Protein AF-A0A6A3DF88-F1 (afdb_monomer_lite)

Sequence (70 aa):
MNAPPPLVAAARACHLALTTPSAETAHIPHQTVGDKRTLLFFDGGSRGNPGPGGAGTVIVHLGGATLTPR

pLDDT: mean 78.06, std 14.99, range [51.5, 97.44]

InterPro domains:
  IPR002156 Ribonuclease H domain [PS50879] (34-70)
  IPR012337 Ribonuclease H-like superfamily [SSF53098] (37-65)
  IPR036397 Ribonuclease H superfamily [G3DSA:3.30.420.10] (30-68)

Secondary structure (DSSP, 8-state):
-PPPHHHHHHHHHHHHHHHS--TTTTTS-EEE----EEEEEEEEEESSTT--EEEEEEEEEE---EEE--

Radius of gyration: 23.97 Å; chains: 1; bounding box: 59×14×57 Å

Foldseek 3Di:
DDDPPVVVVVVVVVVCVVP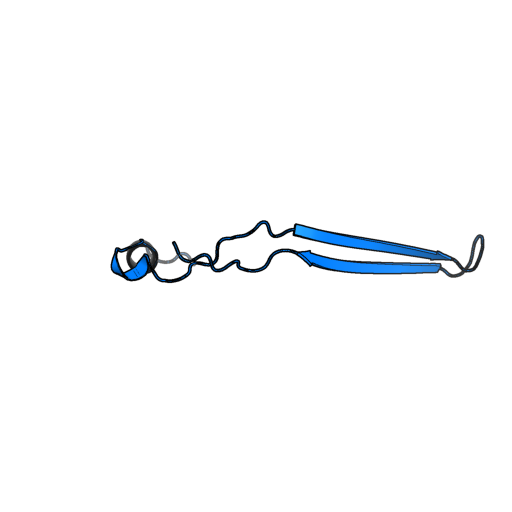PDDPVCLQPFDFDQDPFDKDKDKDKDAPDPHHDIDIDMDIDTDDDGDRDGD

Organism: NCBI:txid53985

Structure (mmCIF, N/CA/C/O backbone):
data_AF-A0A6A3DF88-F1
#
_entry.id   AF-A0A6A3DF88-F1
#
loop_
_atom_site.group_PDB
_atom_site.id
_atom_site.type_symbol
_atom_site.label_atom_id
_atom_site.label_alt_id
_atom_site.label_comp_id
_atom_site.label_asym_id
_atom_site.label_entity_id
_atom_site.label_seq_id
_atom_site.pdbx_PDB_ins_code
_atom_site.Cartn_x
_atom_site.Cartn_y
_atom_site.Cartn_z
_atom_site.occupancy
_atom_site.B_iso_or_equiv
_atom_site.auth_seq_id
_atom_site.auth_comp_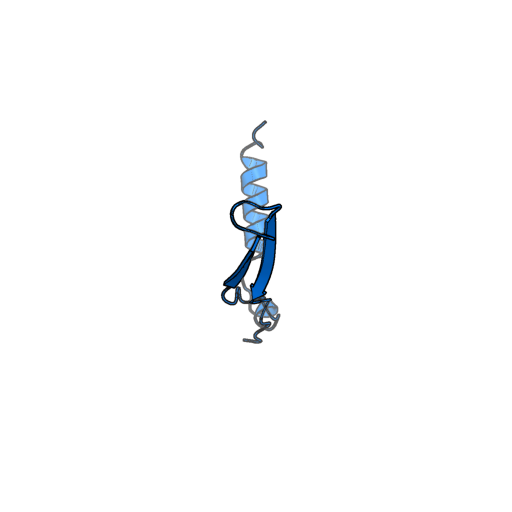id
_atom_site.auth_asym_id
_atom_site.auth_atom_id
_atom_site.pdbx_PDB_model_num
ATOM 1 N N . MET A 1 1 ? -29.610 6.622 -3.172 1.00 52.12 1 MET A N 1
ATOM 2 C CA . MET A 1 1 ? -30.895 6.625 -2.437 1.00 52.12 1 MET A CA 1
ATOM 3 C C . MET A 1 1 ? -30.546 6.799 -0.965 1.00 52.12 1 MET A C 1
ATOM 5 O O . MET A 1 1 ? -29.808 5.967 -0.454 1.00 52.12 1 MET A O 1
ATOM 9 N N . ASN A 1 2 ? -30.929 7.908 -0.325 1.00 64.25 2 ASN A N 1
ATOM 10 C CA . ASN A 1 2 ? -30.558 8.160 1.074 1.00 64.25 2 ASN A CA 1
ATOM 11 C C . ASN A 1 2 ? -31.421 7.304 2.006 1.00 64.25 2 ASN A C 1
ATOM 13 O O . ASN A 1 2 ? -32.622 7.172 1.776 1.00 64.25 2 ASN A O 1
ATOM 17 N N . ALA A 1 3 ? -30.812 6.724 3.042 1.00 66.19 3 ALA A N 1
ATOM 18 C CA . ALA A 1 3 ? -31.551 5.962 4.039 1.00 66.19 3 ALA A CA 1
ATOM 19 C C . ALA A 1 3 ? -32.541 6.883 4.783 1.00 66.19 3 ALA A C 1
ATOM 21 O O . ALA A 1 3 ? -32.189 8.028 5.088 1.00 66.19 3 ALA A O 1
ATOM 22 N N . PRO A 1 4 ? -33.766 6.419 5.083 1.00 70.06 4 PRO A N 1
ATOM 23 C CA . PRO A 1 4 ? -34.744 7.208 5.816 1.00 70.06 4 PRO A CA 1
ATOM 24 C C . PRO A 1 4 ? -34.211 7.595 7.211 1.00 70.06 4 PRO A C 1
ATOM 26 O O . PRO A 1 4 ? -33.513 6.796 7.845 1.00 70.06 4 PRO A O 1
ATOM 29 N N . PRO A 1 5 ? -34.548 8.795 7.721 1.00 81.31 5 PRO A N 1
ATOM 30 C CA . PRO A 1 5 ? -33.979 9.340 8.959 1.00 81.31 5 PRO A CA 1
ATOM 31 C C . PRO A 1 5 ? -34.000 8.403 10.185 1.00 81.31 5 PRO A C 1
ATOM 33 O O . PRO A 1 5 ? -32.998 8.368 10.901 1.00 81.31 5 PRO A O 1
ATOM 36 N N . PRO A 1 6 ? -35.051 7.589 10.426 1.00 84.62 6 PRO A N 1
ATOM 37 C CA . PRO A 1 6 ? -35.077 6.658 11.557 1.00 84.62 6 PRO A CA 1
ATOM 38 C C . PRO A 1 6 ? -34.021 5.554 11.459 1.00 84.62 6 PRO A C 1
ATOM 40 O O . PRO A 1 6 ? -33.447 5.169 12.474 1.00 84.62 6 PRO A O 1
ATOM 43 N N . LEU A 1 7 ? -33.716 5.077 10.246 1.00 80.88 7 LEU A N 1
ATOM 44 C CA . LEU A 1 7 ? -32.665 4.076 10.043 1.00 80.88 7 LEU A CA 1
ATOM 45 C C . LEU A 1 7 ? -31.282 4.669 10.319 1.00 80.88 7 LEU A C 1
ATOM 47 O O . LEU A 1 7 ? -30.438 4.007 10.915 1.00 80.88 7 LEU A O 1
ATOM 51 N N . VAL A 1 8 ? -31.062 5.935 9.953 1.00 80.38 8 VAL A N 1
ATOM 52 C CA . VAL A 1 8 ? -29.815 6.651 10.264 1.00 80.38 8 VAL A CA 1
ATOM 53 C C . VAL A 1 8 ? -29.673 6.881 11.771 1.00 80.38 8 VAL A C 1
ATOM 55 O O . VAL A 1 8 ? -28.586 6.704 12.320 1.00 80.38 8 VAL A O 1
ATOM 58 N N . ALA A 1 9 ? -30.761 7.246 12.453 1.00 84.12 9 ALA A N 1
ATOM 59 C CA . ALA A 1 9 ? -30.769 7.431 13.902 1.00 84.12 9 ALA A CA 1
ATOM 60 C C . ALA A 1 9 ? -30.511 6.111 14.649 1.00 84.12 9 ALA A C 1
ATOM 62 O O . ALA A 1 9 ? -29.663 6.073 15.540 1.00 84.12 9 ALA A O 1
ATOM 63 N N . ALA A 1 10 ? -31.165 5.020 14.238 1.00 84.44 10 ALA A N 1
ATOM 64 C CA . ALA A 1 10 ? -30.941 3.688 14.795 1.00 84.44 10 ALA A CA 1
ATOM 65 C C . ALA A 1 10 ? -29.498 3.215 14.569 1.00 84.44 10 ALA A C 1
ATOM 67 O O . ALA A 1 10 ? -28.840 2.779 15.510 1.00 84.44 10 ALA A O 1
ATOM 68 N N . ALA A 1 11 ? -28.961 3.390 13.356 1.00 79.75 11 ALA A N 1
ATOM 69 C CA . ALA A 1 11 ? -27.571 3.059 13.053 1.00 79.75 11 ALA A CA 1
ATOM 70 C C . ALA A 1 11 ? -26.584 3.837 13.938 1.00 79.75 11 ALA A C 1
ATOM 72 O O . ALA A 1 11 ? -25.622 3.257 14.440 1.00 79.75 11 ALA A O 1
ATOM 73 N N . ARG A 1 12 ? -26.836 5.130 14.191 1.00 81.75 12 ARG A N 1
ATOM 74 C CA . ARG A 1 12 ? -26.023 5.934 15.119 1.00 81.75 12 ARG A CA 1
ATOM 75 C C . ARG A 1 12 ? -26.131 5.439 16.558 1.00 81.75 12 ARG A C 1
ATOM 77 O O . ARG A 1 12 ? -25.105 5.339 17.220 1.00 81.75 12 ARG A O 1
ATOM 84 N N . ALA A 1 13 ? -27.331 5.109 17.033 1.00 84.00 13 ALA A N 1
ATOM 85 C CA . ALA A 1 13 ? -27.531 4.592 18.385 1.00 84.00 13 ALA A CA 1
ATOM 86 C C . ALA A 1 13 ? -26.810 3.251 18.591 1.00 84.00 13 ALA A C 1
ATOM 88 O O . ALA A 1 13 ? -26.092 3.091 19.574 1.00 84.00 13 ALA A O 1
ATOM 89 N N . CYS A 1 14 ? -26.916 2.325 17.632 1.00 82.31 14 CYS A N 1
ATOM 90 C CA . CYS A 1 14 ? -26.169 1.069 17.653 1.00 82.31 14 CYS A CA 1
ATOM 91 C C . CYS A 1 14 ? -24.658 1.309 17.606 1.00 82.31 14 CYS A C 1
ATOM 93 O O . CYS A 1 14 ? -23.923 0.704 18.376 1.00 82.31 14 CYS A O 1
ATOM 95 N N . HIS A 1 15 ? -24.185 2.214 16.744 1.00 77.12 15 HIS A N 1
ATOM 96 C CA . HIS A 1 15 ? -22.764 2.544 16.669 1.00 77.12 15 HIS A CA 1
ATOM 97 C C . HIS A 1 15 ? -22.241 3.094 17.997 1.00 77.12 15 HIS A C 1
ATOM 99 O O . HIS A 1 15 ? -21.197 2.654 18.464 1.00 77.12 15 HIS A O 1
ATOM 105 N N . LEU A 1 16 ? -22.982 3.997 18.641 1.00 80.06 16 LEU A N 1
ATOM 106 C CA . LEU A 1 16 ? -22.620 4.523 19.953 1.00 80.06 16 LEU A CA 1
ATOM 107 C C . LEU A 1 16 ? -22.643 3.422 21.012 1.00 80.06 16 LEU A C 1
ATOM 109 O O . LEU A 1 16 ? -21.663 3.271 21.726 1.00 80.06 16 LEU A O 1
ATOM 113 N N . ALA A 1 17 ? -23.693 2.606 21.084 1.00 80.06 17 ALA A N 1
ATOM 114 C CA . ALA A 1 17 ? -23.776 1.512 22.053 1.00 80.06 17 ALA A CA 1
ATOM 115 C C . ALA A 1 17 ? -22.631 0.493 21.902 1.00 80.06 17 ALA A C 1
ATOM 117 O O . ALA A 1 17 ? -22.143 -0.029 22.897 1.00 80.06 17 ALA A O 1
ATOM 118 N N . LEU A 1 18 ? -22.185 0.234 20.669 1.00 76.88 18 LEU A N 1
ATOM 119 C CA . LEU A 1 18 ? -21.115 -0.724 20.375 1.00 76.88 18 LEU A CA 1
ATOM 120 C C . LEU A 1 18 ? -19.70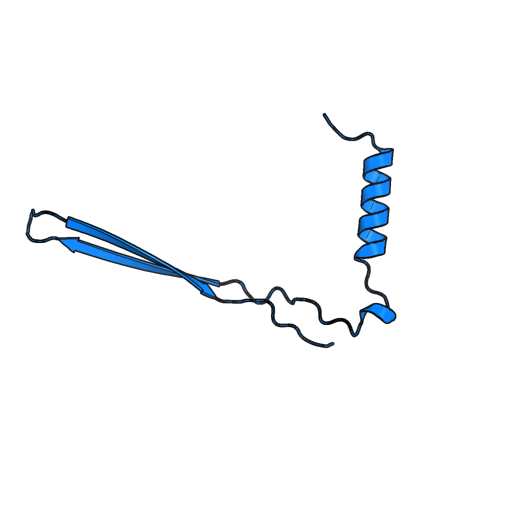1 -0.140 20.503 1.00 76.88 18 LEU A C 1
ATOM 122 O O . LEU A 1 18 ? -18.750 -0.903 20.638 1.00 76.88 18 LEU A O 1
ATOM 126 N N . THR A 1 19 ? -19.539 1.183 20.416 1.00 75.94 19 THR A N 1
ATOM 127 C CA . THR A 1 19 ? -18.215 1.837 20.444 1.00 75.94 19 THR A CA 1
ATOM 128 C C . THR A 1 19 ? -17.968 2.685 21.688 1.00 75.94 19 THR A C 1
ATOM 130 O O . THR A 1 19 ? -16.836 3.114 21.907 1.00 75.94 19 THR A O 1
ATOM 133 N N . THR A 1 20 ? -18.989 2.920 22.518 1.00 81.56 20 THR A N 1
ATOM 134 C CA . THR A 1 20 ? -18.829 3.654 23.776 1.00 81.56 20 THR A CA 1
ATOM 135 C C . THR A 1 20 ? -18.031 2.797 24.761 1.00 81.56 20 THR A C 1
ATOM 137 O O . THR A 1 20 ? -18.439 1.671 25.049 1.00 81.56 20 THR A O 1
ATOM 140 N N . PRO A 1 21 ? -16.917 3.311 25.309 1.00 76.25 21 PRO A N 1
ATOM 141 C CA . PRO A 1 21 ? -16.163 2.609 26.336 1.00 76.25 21 PRO A CA 1
ATOM 142 C C . PRO A 1 21 ? -17.018 2.387 27.589 1.00 76.25 21 PRO A C 1
ATOM 144 O O . PRO A 1 21 ? -17.643 3.311 28.105 1.00 76.25 21 PRO A O 1
ATOM 147 N N . SER A 1 22 ? -17.001 1.164 28.097 1.00 79.62 22 SER A N 1
ATOM 148 C CA . SER A 1 22 ? -17.566 0.737 29.380 1.00 79.62 22 SER A CA 1
ATOM 149 C C . SER A 1 22 ? -16.460 0.201 30.298 1.00 79.62 22 SER A C 1
ATOM 151 O O . SER A 1 22 ? -15.346 -0.082 29.838 1.00 79.62 22 SER A O 1
ATOM 153 N N . ALA A 1 23 ? -16.755 0.041 31.591 1.00 80.00 23 ALA A N 1
ATOM 154 C CA . ALA A 1 23 ? -15.814 -0.537 32.554 1.00 80.00 23 ALA A CA 1
ATOM 155 C C . ALA A 1 23 ? -15.396 -1.964 32.147 1.00 80.00 23 ALA A C 1
ATOM 157 O O . ALA A 1 23 ? -14.240 -2.360 32.293 1.00 80.00 23 ALA A O 1
ATOM 158 N N . GLU A 1 24 ? -16.322 -2.703 31.543 1.00 77.56 24 GLU A N 1
ATOM 159 C CA . GLU A 1 24 ? -16.152 -4.055 31.026 1.00 77.56 24 GLU A CA 1
ATOM 160 C C . GLU A 1 24 ? -15.293 -4.099 29.757 1.00 77.56 24 GLU A C 1
ATOM 162 O O . GLU A 1 24 ? -14.687 -5.117 29.460 1.00 77.56 24 GLU A O 1
ATOM 167 N N . THR A 1 25 ? -15.198 -3.008 28.999 1.00 65.94 25 THR A N 1
ATOM 168 C CA . THR A 1 25 ? -14.312 -2.935 27.822 1.00 65.94 25 THR A CA 1
ATOM 169 C C . THR A 1 25 ? -12.953 -2.313 28.133 1.00 65.94 25 THR A C 1
ATOM 171 O O . THR A 1 25 ? -12.060 -2.370 27.297 1.00 65.94 25 THR A O 1
ATOM 174 N N . ALA A 1 26 ? -12.763 -1.747 29.330 1.00 66.88 26 ALA A N 1
ATOM 175 C CA . ALA A 1 26 ? -11.547 -1.016 29.698 1.00 66.88 26 ALA A CA 1
ATOM 176 C C . ALA A 1 26 ? -10.266 -1.867 29.619 1.00 66.88 26 ALA A C 1
ATOM 178 O O . ALA A 1 26 ? -9.188 -1.336 29.373 1.00 66.88 26 ALA A O 1
ATOM 179 N N . HIS A 1 27 ? -10.399 -3.182 29.794 1.00 63.41 27 HIS A N 1
ATOM 180 C CA . HIS A 1 27 ? -9.303 -4.149 29.754 1.00 63.41 27 HIS A CA 1
ATOM 181 C C . HIS A 1 27 ? -9.156 -4.849 28.393 1.00 63.41 27 HIS A C 1
ATOM 183 O O . HIS A 1 27 ? -8.250 -5.664 28.219 1.00 63.41 27 HIS A O 1
ATOM 189 N N . ILE A 1 28 ? -10.027 -4.550 27.420 1.00 65.31 28 ILE A N 1
ATOM 190 C CA . ILE A 1 28 ? -9.889 -5.058 26.056 1.00 65.31 28 ILE A CA 1
ATOM 191 C C . ILE A 1 28 ? -8.795 -4.232 25.366 1.00 65.31 28 ILE A C 1
ATOM 193 O O . ILE A 1 28 ? -8.913 -3.008 25.288 1.00 65.31 28 ILE A O 1
ATOM 197 N N . PRO A 1 29 ? -7.724 -4.857 24.845 1.00 57.47 29 PRO A N 1
ATOM 198 C CA . PRO A 1 29 ? -6.681 -4.130 24.141 1.00 57.47 29 PRO A CA 1
ATOM 199 C C . PRO A 1 29 ? -7.269 -3.467 22.895 1.00 57.47 29 PRO A C 1
ATOM 201 O O . PRO A 1 29 ? -7.694 -4.138 21.954 1.00 57.47 29 PRO A O 1
ATOM 204 N N . HIS A 1 30 ? -7.283 -2.140 22.874 1.00 56.81 30 HIS A N 1
ATOM 205 C CA . HIS A 1 30 ? -7.658 -1.392 21.685 1.00 56.81 30 HIS A CA 1
ATOM 206 C C . HIS A 1 30 ? -6.424 -1.172 20.815 1.00 56.81 30 HIS A C 1
ATOM 208 O O . HIS A 1 30 ? -5.329 -0.898 21.312 1.00 56.81 30 HIS A O 1
ATOM 214 N N . GLN A 1 31 ? -6.603 -1.275 19.498 1.00 53.34 31 GLN A N 1
ATOM 215 C CA . GLN A 1 31 ? -5.581 -0.844 18.555 1.00 53.34 31 GLN A CA 1
ATOM 216 C C . GLN A 1 31 ? -5.404 0.662 18.734 1.00 53.34 31 GLN A C 1
ATOM 218 O O . GLN A 1 31 ? -6.259 1.450 18.327 1.00 53.34 31 GLN A O 1
ATOM 223 N N . THR A 1 32 ? -4.304 1.078 19.355 1.00 54.69 32 THR A N 1
ATOM 224 C CA . THR A 1 32 ? -3.890 2.469 19.209 1.00 54.69 32 THR A CA 1
ATOM 225 C C . THR A 1 32 ? -3.507 2.647 17.747 1.00 54.69 32 THR A C 1
ATOM 227 O O . THR A 1 32 ? -2.786 1.820 17.177 1.00 54.69 32 THR A O 1
ATOM 230 N N . VAL A 1 33 ? -4.038 3.691 17.106 1.00 57.88 33 VAL A N 1
ATOM 231 C CA . VAL A 1 33 ? -3.552 4.130 15.796 1.00 57.88 33 VAL A CA 1
ATOM 232 C C . VAL A 1 33 ? -2.148 4.676 16.039 1.00 57.88 33 VAL A C 1
ATOM 234 O O . VAL A 1 33 ? -1.951 5.876 16.183 1.00 57.88 33 VAL A O 1
ATOM 237 N N . GLY A 1 34 ? -1.175 3.780 16.200 1.00 60.41 34 GLY A N 1
ATOM 238 C CA . GLY A 1 34 ? 0.230 4.144 16.167 1.00 60.41 34 GLY A CA 1
ATOM 239 C C . GLY A 1 34 ? 0.496 4.798 14.819 1.00 60.41 34 GLY A C 1
ATOM 240 O O . GLY A 1 34 ? -0.056 4.343 13.814 1.00 60.41 34 GLY A O 1
ATOM 241 N N . ASP A 1 35 ? 1.279 5.877 14.814 1.00 61.16 35 ASP A N 1
ATOM 242 C CA . ASP A 1 35 ? 1.630 6.642 13.616 1.00 61.16 35 ASP A CA 1
ATOM 243 C C . ASP A 1 35 ? 1.872 5.713 12.420 1.00 61.16 35 ASP A C 1
ATOM 245 O O . ASP A 1 35 ? 2.912 5.056 12.322 1.00 61.16 35 ASP A O 1
ATOM 249 N N . LYS A 1 36 ? 0.907 5.653 11.496 1.00 67.94 36 LYS A N 1
ATOM 250 C CA . LYS A 1 36 ? 1.070 4.902 10.256 1.00 67.94 36 LYS A CA 1
ATOM 251 C C . LYS A 1 36 ? 1.957 5.735 9.343 1.00 67.94 36 LYS A C 1
ATOM 253 O O . LYS A 1 36 ? 1.498 6.676 8.698 1.00 67.94 36 LYS A O 1
ATOM 258 N N . ARG A 1 37 ? 3.242 5.412 9.307 1.00 78.62 37 ARG A N 1
ATOM 259 C CA . ARG A 1 37 ? 4.230 6.070 8.450 1.00 78.62 37 ARG A CA 1
ATOM 260 C C . ARG A 1 37 ? 4.410 5.239 7.189 1.00 78.62 37 ARG A C 1
ATOM 262 O O . ARG A 1 37 ? 4.394 4.018 7.233 1.00 78.62 37 ARG A O 1
ATOM 269 N N . THR A 1 38 ? 4.569 5.888 6.045 1.00 86.94 38 THR A N 1
ATOM 270 C CA . THR A 1 38 ? 4.909 5.194 4.797 1.00 86.94 38 THR A CA 1
ATOM 271 C C . THR A 1 38 ? 6.260 5.701 4.330 1.00 86.94 38 THR A C 1
ATOM 273 O O . THR A 1 38 ? 6.447 6.909 4.209 1.00 86.94 38 THR A O 1
ATOM 276 N N . LEU A 1 39 ? 7.198 4.787 4.102 1.00 91.56 39 LEU A N 1
ATOM 277 C CA . LEU A 1 39 ? 8.480 5.084 3.479 1.00 91.56 39 LEU A CA 1
ATOM 278 C C . LEU A 1 39 ? 8.425 4.686 2.009 1.00 91.56 39 LEU A C 1
ATOM 280 O O . LEU A 1 39 ? 7.991 3.584 1.671 1.00 91.56 39 LEU A O 1
ATOM 284 N N . LEU A 1 40 ? 8.879 5.596 1.154 1.00 94.00 40 LEU A N 1
ATOM 285 C CA . LEU A 1 40 ? 8.951 5.413 -0.286 1.00 94.00 40 LEU A CA 1
ATOM 286 C C . LEU A 1 40 ? 10.417 5.440 -0.710 1.00 94.00 40 LEU A C 1
ATOM 288 O O . LEU A 1 40 ? 11.103 6.437 -0.496 1.00 94.00 40 LEU A O 1
ATOM 292 N N . PHE A 1 41 ? 10.869 4.368 -1.346 1.00 96.75 41 PHE A N 1
ATOM 293 C CA . PHE A 1 41 ? 12.151 4.324 -2.038 1.00 96.75 41 PHE A CA 1
ATOM 294 C C . PHE A 1 41 ? 11.884 4.388 -3.533 1.00 96.75 41 PHE A C 1
ATOM 296 O O . PHE A 1 41 ? 10.991 3.694 -4.024 1.00 96.75 41 PHE A O 1
ATOM 303 N N . PHE A 1 42 ? 12.637 5.200 -4.263 1.00 96.62 42 PHE A N 1
ATOM 304 C CA . PHE A 1 42 ? 12.597 5.215 -5.719 1.00 96.62 42 PHE A CA 1
ATOM 305 C C . PHE A 1 42 ? 14.022 5.215 -6.253 1.00 96.62 42 PHE A C 1
ATOM 307 O O . PHE A 1 42 ? 14.912 5.797 -5.634 1.00 96.62 42 PHE A O 1
ATOM 314 N N . ASP A 1 43 ? 14.215 4.564 -7.392 1.00 97.19 43 ASP A N 1
ATOM 315 C CA . ASP A 1 43 ? 15.481 4.593 -8.108 1.00 97.19 43 ASP A CA 1
ATOM 316 C C . ASP A 1 43 ? 15.242 4.485 -9.617 1.00 97.19 43 ASP A C 1
ATOM 318 O O . ASP A 1 43 ? 14.227 3.942 -10.070 1.00 97.19 43 ASP A O 1
ATOM 322 N N . GLY A 1 44 ? 16.170 5.028 -10.396 1.00 96.31 44 GLY A N 1
ATOM 323 C CA . GLY A 1 44 ? 16.140 5.036 -11.850 1.00 96.31 44 GLY A CA 1
ATOM 324 C C . GLY A 1 44 ? 17.525 4.783 -12.431 1.00 96.31 44 GLY A C 1
ATOM 325 O O . GLY A 1 44 ? 18.524 5.291 -11.934 1.00 96.31 44 GLY A O 1
ATOM 326 N N . GLY A 1 45 ? 17.584 4.018 -13.519 1.00 96.75 45 GLY A N 1
ATOM 327 C CA . GLY A 1 45 ? 18.832 3.666 -14.191 1.00 96.75 45 GLY A CA 1
ATOM 328 C C . GLY A 1 45 ? 18.737 3.794 -15.708 1.00 96.75 45 GLY A C 1
ATOM 329 O O . GLY A 1 45 ? 17.683 3.563 -16.299 1.00 96.75 45 GLY A O 1
ATOM 330 N N . SER A 1 46 ? 19.860 4.130 -16.347 1.00 96.50 46 SER A N 1
ATOM 331 C CA . SER A 1 46 ? 20.023 4.185 -17.806 1.00 96.50 46 SER A CA 1
ATOM 332 C C . SER A 1 46 ? 21.280 3.429 -18.227 1.00 96.50 46 SER A C 1
ATOM 334 O O . SER A 1 46 ? 22.301 3.484 -17.543 1.00 96.50 46 SER A O 1
ATOM 336 N N . ARG A 1 47 ? 21.234 2.748 -19.378 1.00 96.62 47 ARG A N 1
ATOM 337 C CA . ARG A 1 47 ? 22.393 2.060 -19.976 1.00 96.62 47 ARG A CA 1
ATOM 338 C C . ARG A 1 47 ? 23.253 2.961 -20.879 1.00 96.62 47 ARG A C 1
ATOM 340 O O . ARG A 1 47 ? 24.047 2.445 -21.660 1.00 96.62 47 ARG A O 1
ATOM 347 N N . GLY A 1 48 ? 23.094 4.285 -20.813 1.00 93.88 48 GLY A N 1
ATOM 348 C CA . GLY A 1 48 ? 23.885 5.242 -21.600 1.00 93.88 48 GLY A CA 1
ATOM 349 C C . GLY A 1 48 ? 23.349 6.679 -21.568 1.00 93.88 48 GLY A C 1
ATOM 350 O O . GLY A 1 48 ? 22.449 6.993 -20.787 1.00 93.88 48 GLY A O 1
ATOM 351 N N . ASN A 1 49 ? 23.883 7.541 -22.444 1.00 88.75 49 ASN A N 1
ATOM 352 C CA . ASN A 1 49 ? 23.483 8.948 -22.595 1.00 88.75 49 ASN A CA 1
ATOM 353 C C . ASN A 1 49 ? 23.257 9.339 -24.084 1.00 88.75 49 ASN A C 1
ATOM 355 O O . ASN A 1 49 ? 24.198 9.826 -24.712 1.00 88.75 49 ASN A O 1
ATOM 359 N N . PRO A 1 50 ? 22.049 9.141 -24.662 1.00 90.12 50 PRO A N 1
ATOM 3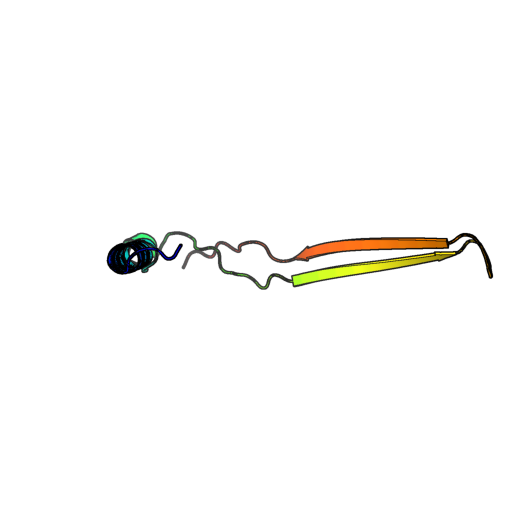60 C CA . PRO A 1 50 ? 20.909 8.403 -24.115 1.00 90.12 50 PRO A CA 1
ATOM 361 C C . PRO A 1 50 ? 21.048 6.887 -24.336 1.00 90.12 50 PRO A C 1
ATOM 363 O O . PRO A 1 50 ? 21.736 6.424 -25.242 1.00 90.12 50 PRO A O 1
ATOM 366 N N . GLY A 1 51 ? 20.373 6.096 -23.507 1.00 94.38 51 GLY A N 1
ATOM 367 C CA . GLY A 1 51 ? 20.268 4.649 -23.671 1.00 94.38 51 GLY A CA 1
ATOM 368 C C . GLY A 1 51 ? 18.968 4.129 -23.058 1.00 94.38 51 GLY A C 1
ATOM 369 O O . GLY A 1 51 ? 18.261 4.893 -22.399 1.00 94.38 51 GLY A O 1
ATOM 370 N N . PRO A 1 52 ? 18.627 2.846 -23.262 1.00 97.31 52 PRO A N 1
ATOM 371 C CA . PRO A 1 52 ? 17.469 2.243 -22.615 1.00 97.31 52 PRO A CA 1
ATOM 372 C C . PRO A 1 52 ? 17.550 2.415 -21.097 1.00 97.31 52 PRO A C 1
ATOM 374 O O . PRO A 1 52 ? 18.568 2.076 -20.483 1.00 97.31 52 PRO A O 1
ATOM 377 N N . GLY A 1 53 ? 16.477 2.939 -20.512 1.00 96.31 53 GLY A N 1
ATOM 378 C CA . GLY A 1 53 ? 16.369 3.185 -19.080 1.00 96.31 53 GLY A CA 1
ATOM 379 C C . GLY A 1 53 ? 15.118 2.568 -18.466 1.00 96.31 53 GLY A C 1
ATOM 380 O O . GLY A 1 53 ? 14.224 2.099 -19.171 1.00 96.31 53 GLY A O 1
ATOM 381 N N . GLY A 1 54 ? 15.074 2.571 -17.138 1.00 96.88 54 GLY A N 1
ATOM 382 C CA . GLY A 1 54 ? 13.949 2.109 -16.334 1.00 96.88 54 GLY A CA 1
ATOM 383 C C . GLY A 1 54 ? 13.976 2.730 -14.941 1.00 96.88 54 GLY A C 1
ATOM 384 O O . GLY A 1 54 ? 14.990 3.283 -14.519 1.00 96.88 54 GLY A O 1
ATOM 385 N N . ALA A 1 55 ? 12.856 2.641 -14.231 1.00 96.94 55 ALA A N 1
ATOM 386 C CA . ALA A 1 55 ? 12.730 3.104 -12.855 1.00 96.94 55 ALA A CA 1
ATOM 387 C C . ALA A 1 55 ? 11.887 2.124 -12.038 1.00 96.94 55 ALA A C 1
ATOM 389 O O . ALA A 1 55 ? 11.077 1.376 -12.591 1.00 96.94 55 ALA A O 1
ATOM 390 N N . GLY A 1 56 ? 12.085 2.134 -10.725 1.00 96.44 56 GLY A N 1
ATOM 391 C CA . GLY A 1 56 ? 11.382 1.272 -9.787 1.00 96.44 56 G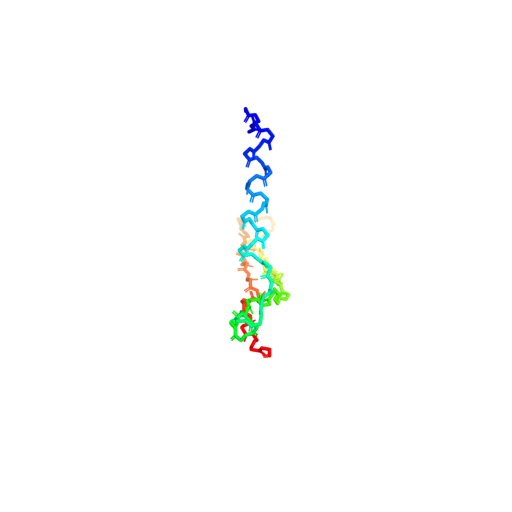LY A CA 1
ATOM 392 C C . GLY A 1 56 ? 11.137 1.962 -8.455 1.00 96.44 56 GLY A C 1
ATOM 393 O O . GLY A 1 56 ? 11.763 2.969 -8.121 1.00 96.44 56 GLY A O 1
ATOM 394 N N . THR A 1 57 ? 10.202 1.410 -7.687 1.00 97.44 57 THR A N 1
ATOM 395 C CA . THR A 1 57 ? 9.879 1.906 -6.353 1.00 97.44 57 THR A CA 1
ATOM 396 C C . THR A 1 57 ? 9.539 0.773 -5.395 1.00 97.44 57 THR A C 1
ATOM 398 O O . THR A 1 57 ? 9.054 -0.281 -5.808 1.00 97.44 57 THR A O 1
ATOM 401 N N . VAL A 1 58 ? 9.790 1.009 -4.108 1.00 96.19 58 VAL A N 1
ATOM 402 C CA . VAL A 1 58 ? 9.388 0.147 -2.996 1.00 96.19 58 VAL A CA 1
ATOM 403 C C . VAL A 1 58 ? 8.627 0.992 -1.979 1.00 96.19 58 VAL A C 1
ATOM 405 O O . VAL A 1 58 ? 9.104 2.048 -1.560 1.00 96.19 58 VAL A O 1
ATOM 408 N N . ILE A 1 59 ? 7.454 0.508 -1.565 1.00 92.94 59 ILE A N 1
ATOM 409 C CA . ILE A 1 59 ? 6.603 1.143 -0.554 1.00 92.94 59 ILE A CA 1
ATOM 410 C C . ILE A 1 59 ? 6.637 0.288 0.711 1.00 92.94 59 ILE A C 1
ATOM 412 O O . ILE A 1 59 ? 6.281 -0.889 0.676 1.00 92.94 59 ILE A O 1
ATOM 416 N N . VAL A 1 60 ? 7.037 0.884 1.833 1.00 91.75 60 VAL A N 1
ATOM 417 C CA . VAL A 1 60 ? 7.061 0.228 3.145 1.00 91.75 60 VAL A CA 1
ATOM 418 C C . VAL A 1 60 ? 6.092 0.940 4.076 1.00 91.75 60 VAL A C 1
ATOM 420 O O . VAL A 1 60 ? 6.231 2.135 4.336 1.00 91.75 60 VAL A O 1
ATOM 423 N N . HIS A 1 61 ? 5.122 0.206 4.613 1.00 85.44 61 HIS A N 1
ATOM 424 C CA . HIS A 1 61 ? 4.239 0.712 5.659 1.00 85.44 61 HIS A CA 1
ATOM 425 C C . HIS A 1 61 ? 4.839 0.392 7.029 1.00 85.44 61 HIS A C 1
ATOM 427 O O . HIS A 1 61 ? 5.014 -0.769 7.389 1.00 85.44 61 HIS A O 1
ATOM 433 N N . LEU A 1 62 ? 5.164 1.438 7.778 1.00 78.12 62 LEU A N 1
ATOM 434 C CA . LEU A 1 62 ? 5.630 1.382 9.153 1.00 78.12 62 LEU A CA 1
ATOM 435 C C . LEU A 1 62 ? 4.483 1.759 10.088 1.00 78.12 62 LEU A C 1
ATOM 437 O O . LEU A 1 62 ? 3.734 2.699 9.826 1.00 78.12 62 LEU A O 1
ATOM 441 N N . GLY A 1 63 ? 4.374 1.052 11.204 1.00 67.12 63 GLY A N 1
ATOM 442 C CA . GLY A 1 63 ? 3.238 1.195 12.104 1.00 67.12 63 GLY A CA 1
ATOM 443 C C . GLY A 1 63 ? 2.148 0.179 11.772 1.00 67.12 63 GLY A C 1
ATOM 444 O O . GLY A 1 63 ? 1.609 0.112 10.668 1.00 67.12 63 GLY A O 1
ATOM 445 N N . GLY A 1 64 ? 1.854 -0.630 12.777 1.00 62.56 64 GLY A N 1
ATOM 446 C CA . GLY A 1 64 ? 0.773 -1.597 12.858 1.00 62.56 64 GLY A CA 1
ATOM 447 C C . GLY A 1 64 ? 0.308 -1.603 14.308 1.00 62.56 64 GLY A C 1
ATOM 448 O O . GLY A 1 64 ? 1.058 -1.173 15.183 1.00 62.56 64 GLY A O 1
ATOM 449 N N . ALA A 1 65 ? -0.941 -1.996 14.542 1.00 53.97 65 ALA A N 1
ATOM 450 C CA . ALA A 1 65 ? -1.626 -1.789 15.809 1.00 53.97 65 ALA A CA 1
ATOM 451 C C . ALA A 1 65 ? -0.799 -2.218 17.027 1.00 53.97 65 ALA A C 1
ATOM 453 O O . ALA A 1 65 ? -0.676 -3.406 17.327 1.00 53.97 65 ALA A O 1
ATOM 454 N N . THR A 1 66 ? -0.288 -1.235 17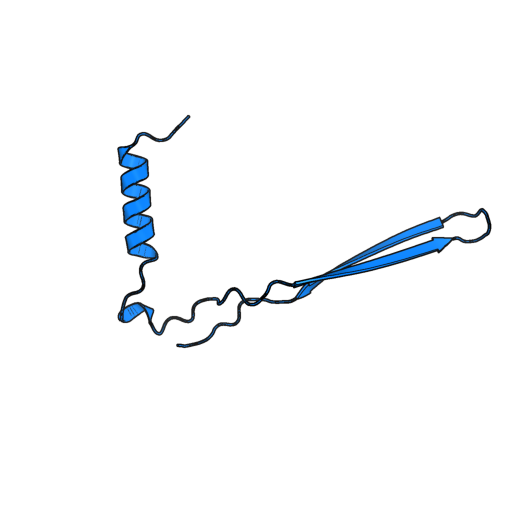.762 1.00 54.31 66 THR A N 1
ATOM 455 C CA . THR A 1 66 ? 0.215 -1.472 19.106 1.00 54.31 66 THR A CA 1
ATOM 456 C C . THR A 1 66 ? -1.011 -1.705 19.980 1.00 54.31 66 THR A C 1
ATOM 458 O O . THR A 1 66 ? -1.791 -0.787 20.248 1.00 54.31 66 THR A O 1
ATOM 461 N N . LEU A 1 67 ? -1.222 -2.960 20.373 1.00 55.00 67 LEU A N 1
ATOM 462 C CA . LEU A 1 67 ? -2.194 -3.305 21.400 1.00 55.00 67 LEU A CA 1
ATOM 463 C C . LEU A 1 67 ? -1.594 -2.882 22.739 1.00 55.00 67 LEU A C 1
ATOM 465 O O . LEU A 1 67 ? -0.738 -3.570 23.288 1.00 55.00 67 LEU A O 1
ATOM 469 N N . THR A 1 68 ? -1.998 -1.722 23.241 1.00 52.12 68 THR A N 1
ATOM 470 C CA . THR A 1 68 ? -1.678 -1.309 24.608 1.00 52.12 68 THR A CA 1
ATOM 471 C C . THR A 1 68 ? -2.815 -1.751 25.526 1.00 52.12 68 THR A C 1
ATOM 473 O O . THR A 1 68 ? -3.940 -1.283 25.327 1.00 52.12 68 THR A O 1
ATOM 476 N N . PRO A 1 69 ? -2.562 -2.616 26.525 1.00 54.38 69 PRO A N 1
ATOM 477 C CA . PRO A 1 69 ? -3.459 -2.740 27.668 1.00 54.38 69 PRO A CA 1
ATOM 478 C C . PRO A 1 69 ? -3.458 -1.403 28.419 1.00 54.38 69 PRO A C 1
ATOM 480 O O . PRO A 1 69 ? -2.395 -0.788 28.552 1.00 54.38 69 PRO A O 1
ATOM 483 N N . ARG A 1 70 ? -4.628 -0.935 28.857 1.00 51.50 70 ARG A N 1
ATOM 484 C CA . ARG A 1 70 ? -4.756 0.287 29.658 1.00 51.50 70 ARG A CA 1
ATOM 485 C C . ARG A 1 70 ? -4.950 -0.038 31.130 1.00 51.50 70 ARG A C 1
ATOM 487 O O . ARG A 1 70 ? -5.605 -1.064 31.411 1.00 51.50 70 ARG A O 1
#